Protein AF-A0A7V1IMU5-F1 (afdb_monomer)

Mean predicted aligned error: 10.05 Å

Radius of gyration: 19.45 Å; Cα contacts (8 Å, |Δi|>4): 87; chains: 1; bounding box: 48×37×47 Å

Secondary structure (DSSP, 8-state):
-HHHHHHHHHHHH-EEE-TTSS--EEEHHHHHHHHHHHHHHHHHH---TTHHHHHHHHHHHHHHHHHHHHHHHHHIIIIIGGGS-TTTHHHHHHHHHHHHHHHHHH------TT--S-TT--GGGGG-

Foldseek 3Di:
DLLVLQLVLQQQQPFCADPDDFRGTHRLVVLVVVLVVLVVVCVPPNCPDCSVVSNVSSVVSSVVVSVVSSVVSVCCCVPVLVVDDPVCSVVVSVVVSVVSVVVRVPDDDDPGPVPPPPPPPDPPVVPD

Solvent-accessible surface area (backbone atoms only — not comparable to full-atom values): 7410 Å² total; per-residue (Å²): 111,69,62,59,54,52,34,52,48,42,37,62,61,44,61,41,69,48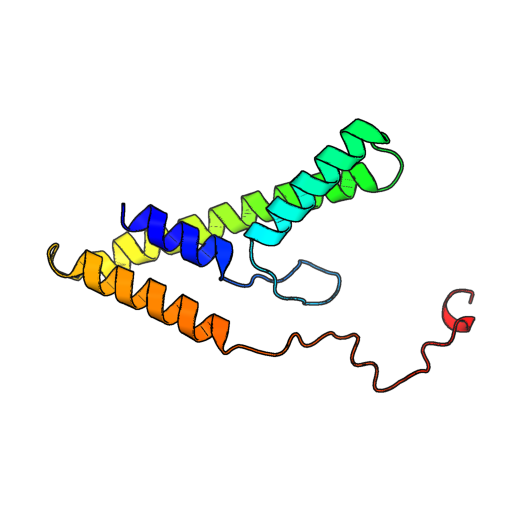,88,83,84,81,66,51,64,44,25,41,50,54,31,45,51,51,25,51,53,46,50,56,46,31,76,73,73,47,62,64,81,65,52,49,59,52,34,52,52,25,46,51,50,26,50,54,51,45,51,52,50,44,51,51,39,52,48,43,46,68,58,59,44,58,76,46,56,83,85,48,36,63,58,52,51,49,51,52,49,51,49,51,54,51,53,61,73,68,66,74,74,88,75,51,87,78,69,54,91,56,97,66,84,57,80,74,72,84,79,114

pLDDT: mean 78.7, std 16.74, range [42.25, 94.25]

Structure (mmCIF, N/CA/C/O backbone):
data_AF-A0A7V1IMU5-F1
#
_entry.id   AF-A0A7V1IMU5-F1
#
loop_
_atom_site.group_PDB
_atom_site.id
_atom_site.type_symbol
_atom_site.label_atom_id
_atom_site.label_alt_id
_atom_site.label_comp_id
_atom_site.label_asym_id
_atom_site.label_entity_id
_atom_site.label_seq_id
_atom_site.pdbx_PDB_ins_code
_atom_site.Cartn_x
_atom_site.Cartn_y
_atom_site.Cartn_z
_atom_site.occupancy
_atom_site.B_iso_or_equiv
_atom_site.auth_seq_id
_atom_site.auth_comp_id
_atom_site.auth_asym_id
_atom_site.auth_atom_id
_atom_site.pdbx_PDB_model_num
ATOM 1 N N . MET A 1 1 ? -10.337 9.963 8.783 1.00 80.06 1 MET A N 1
ATOM 2 C CA . MET A 1 1 ? -8.914 9.803 9.172 1.00 80.06 1 MET A CA 1
ATOM 3 C C . MET A 1 1 ? -8.509 8.338 9.293 1.00 80.06 1 MET A C 1
ATOM 5 O O . MET A 1 1 ? -7.509 7.973 8.695 1.00 80.06 1 MET A O 1
ATOM 9 N N . ILE A 1 2 ? -9.298 7.493 9.971 1.00 87.69 2 ILE A N 1
ATOM 10 C CA . ILE A 1 2 ? -9.017 6.053 10.158 1.00 87.69 2 ILE A CA 1
ATOM 11 C C . ILE A 1 2 ? -8.717 5.318 8.838 1.00 87.69 2 ILE A C 1
ATOM 13 O O . ILE A 1 2 ? -7.702 4.638 8.741 1.00 87.69 2 ILE A O 1
ATOM 17 N N . ARG A 1 3 ? -9.543 5.528 7.802 1.00 91.31 3 ARG A N 1
ATOM 18 C CA . ARG A 1 3 ? -9.324 4.970 6.455 1.00 91.31 3 ARG A CA 1
ATOM 19 C C . ARG A 1 3 ? -7.918 5.244 5.918 1.00 91.31 3 ARG A C 1
ATOM 21 O O . ARG A 1 3 ? -7.232 4.329 5.489 1.00 91.31 3 ARG A O 1
ATOM 28 N N . TRP A 1 4 ? -7.487 6.502 5.951 1.00 91.75 4 TRP A N 1
ATOM 29 C CA . TRP A 1 4 ? -6.184 6.893 5.416 1.00 91.75 4 TRP A CA 1
ATOM 30 C C . TRP A 1 4 ? -5.029 6.305 6.223 1.00 91.75 4 TRP A C 1
ATOM 32 O O . TRP A 1 4 ? -4.046 5.887 5.629 1.00 91.75 4 TRP A O 1
ATOM 42 N N . ALA A 1 5 ? -5.165 6.203 7.548 1.00 90.31 5 ALA A N 1
ATOM 43 C CA . ALA A 1 5 ? -4.157 5.556 8.385 1.00 90.31 5 ALA A CA 1
ATOM 44 C C . ALA A 1 5 ? -4.003 4.063 8.043 1.00 90.31 5 ALA A C 1
ATOM 46 O O . ALA A 1 5 ? -2.890 3.609 7.803 1.00 90.31 5 ALA A O 1
ATOM 47 N N . LEU A 1 6 ? -5.116 3.326 7.940 1.00 89.56 6 LEU A N 1
ATOM 48 C CA . LEU A 1 6 ? -5.108 1.912 7.543 1.00 89.56 6 LEU A CA 1
ATOM 49 C C . LEU A 1 6 ? -4.535 1.720 6.136 1.00 89.56 6 LEU A C 1
ATOM 51 O O . LEU A 1 6 ? -3.726 0.824 5.916 1.00 89.56 6 LEU A O 1
ATOM 55 N N . PHE A 1 7 ? -4.926 2.584 5.198 1.00 92.06 7 PHE A N 1
ATOM 56 C CA . PHE A 1 7 ? -4.403 2.555 3.838 1.00 92.06 7 PHE A CA 1
ATOM 57 C C . PHE A 1 7 ? -2.895 2.780 3.799 1.00 92.06 7 PHE A C 1
ATOM 59 O O . PHE A 1 7 ? -2.200 2.013 3.149 1.00 92.06 7 PHE A O 1
ATOM 66 N N . LEU A 1 8 ? -2.383 3.787 4.508 1.00 91.44 8 LEU A N 1
ATOM 67 C CA . LEU A 1 8 ? -0.950 4.070 4.542 1.00 91.44 8 LEU A CA 1
ATOM 68 C C . LEU A 1 8 ? -0.158 2.928 5.180 1.00 91.44 8 LEU A C 1
ATOM 70 O O . LEU A 1 8 ? 0.883 2.564 4.647 1.00 91.44 8 LEU A O 1
ATOM 74 N N . VAL A 1 9 ? -0.656 2.334 6.270 1.00 90.19 9 VAL A N 1
ATOM 75 C CA . VAL A 1 9 ? -0.004 1.170 6.886 1.00 90.19 9 VAL A CA 1
ATOM 76 C C . VAL A 1 9 ? 0.058 0.017 5.891 1.00 90.19 9 VAL A C 1
ATOM 78 O O . VAL A 1 9 ? 1.147 -0.463 5.610 1.00 90.19 9 VAL A O 1
ATOM 81 N N . LEU A 1 10 ? -1.065 -0.359 5.273 1.00 87.38 10 LEU A N 1
ATOM 82 C CA . LEU A 1 10 ? -1.080 -1.435 4.280 1.00 87.38 10 LEU A CA 1
ATOM 83 C C . LEU A 1 10 ? -0.215 -1.119 3.055 1.00 87.38 10 LEU A C 1
ATOM 85 O O . LEU A 1 10 ? 0.496 -1.986 2.572 1.00 87.38 10 LEU A O 1
ATOM 89 N N . LEU A 1 11 ? -0.219 0.118 2.560 1.00 88.69 11 LEU A N 1
ATOM 90 C CA . LEU A 1 11 ? 0.617 0.524 1.427 1.00 88.69 11 LEU A CA 1
ATOM 91 C C . LEU A 1 11 ? 2.117 0.338 1.722 1.00 88.69 11 LEU A C 1
ATOM 93 O O . LEU A 1 11 ? 2.890 0.011 0.818 1.00 88.69 11 LEU A O 1
ATOM 97 N N . LEU A 1 12 ? 2.516 0.572 2.975 1.00 86.19 12 LEU A N 1
ATOM 98 C CA . LEU A 1 12 ? 3.902 0.505 3.434 1.00 86.19 12 LEU A CA 1
ATOM 99 C C . LEU A 1 12 ? 4.335 -0.900 3.849 1.00 86.19 12 LEU A C 1
ATOM 101 O O . LEU A 1 12 ? 5.507 -1.225 3.673 1.00 86.19 12 LEU A O 1
ATOM 105 N N . THR A 1 13 ? 3.429 -1.706 4.404 1.00 81.69 13 THR A N 1
ATOM 106 C CA . THR A 1 13 ? 3.787 -2.991 5.017 1.00 81.69 13 THR A CA 1
ATOM 107 C C . THR A 1 13 ? 3.212 -4.201 4.302 1.00 81.69 13 THR A C 1
ATOM 109 O O . THR A 1 13 ? 3.843 -5.246 4.346 1.00 81.69 13 THR A O 1
ATOM 112 N N . TRP A 1 14 ? 2.061 -4.090 3.629 1.00 82.12 14 TRP A N 1
ATOM 113 C CA . TRP A 1 14 ? 1.382 -5.249 3.054 1.00 82.12 14 TRP A CA 1
ATOM 114 C C . TRP A 1 14 ? 2.135 -5.770 1.828 1.00 82.12 14 TRP A C 1
ATOM 116 O O . TRP A 1 14 ? 2.191 -5.072 0.806 1.00 82.12 14 TRP A O 1
ATOM 126 N N . PRO A 1 15 ? 2.696 -6.985 1.895 1.00 75.75 15 PRO A N 1
ATOM 127 C CA . PRO A 1 15 ? 3.507 -7.513 0.827 1.00 75.75 15 PRO A CA 1
ATOM 128 C C . PRO A 1 15 ? 2.571 -8.081 -0.247 1.00 75.75 15 PRO A C 1
ATOM 130 O O . PRO A 1 15 ? 1.617 -8.807 0.040 1.00 75.75 15 PRO A O 1
ATOM 133 N N . LEU A 1 16 ? 2.802 -7.699 -1.500 1.00 72.06 16 LEU A N 1
ATOM 134 C CA . LEU A 1 16 ? 2.066 -8.222 -2.647 1.00 72.06 16 LEU A CA 1
ATOM 135 C C . LEU A 1 16 ? 3.038 -8.872 -3.624 1.00 72.06 16 LEU A C 1
ATOM 137 O O . LEU A 1 16 ? 4.160 -8.377 -3.779 1.00 72.06 16 LEU A O 1
ATOM 141 N N . PRO A 1 17 ? 2.615 -9.951 -4.303 1.00 66.06 17 PRO A N 1
ATOM 142 C CA . PRO A 1 17 ? 3.464 -10.629 -5.265 1.00 66.06 17 PRO A CA 1
ATOM 143 C C . PRO A 1 17 ? 3.878 -9.675 -6.384 1.00 66.06 17 PRO A C 1
ATOM 145 O O . PRO A 1 17 ? 3.041 -9.016 -7.014 1.00 66.06 17 PRO A O 1
ATOM 148 N N . LEU A 1 18 ? 5.184 -9.628 -6.642 1.00 66.38 18 LEU A N 1
ATOM 149 C CA . LEU A 1 18 ? 5.723 -9.177 -7.918 1.00 66.38 18 LEU A CA 1
ATOM 150 C C . LEU A 1 18 ? 5.184 -10.131 -8.984 1.00 66.38 18 LEU A C 1
ATOM 152 O O . LEU A 1 18 ? 5.462 -11.330 -8.967 1.00 66.38 18 LEU A O 1
ATOM 156 N N . LEU A 1 19 ? 4.342 -9.617 -9.885 1.00 55.50 19 LEU A N 1
ATOM 157 C CA . LEU A 1 19 ? 3.821 -10.411 -10.992 1.00 55.50 19 LEU A CA 1
ATOM 158 C C . LEU A 1 19 ? 4.990 -10.811 -11.903 1.00 55.50 19 LEU A C 1
ATOM 160 O O . LEU A 1 19 ? 5.444 -10.026 -12.731 1.00 55.50 19 LEU A O 1
ATOM 164 N N . GLY A 1 20 ? 5.432 -12.061 -11.765 1.00 53.12 20 GLY A N 1
ATOM 165 C CA . GLY A 1 20 ? 5.954 -12.834 -12.886 1.00 53.12 20 GLY A CA 1
ATOM 166 C C . GLY A 1 20 ? 7.457 -12.839 -13.136 1.00 53.12 20 GLY A C 1
ATOM 167 O O . GLY A 1 20 ? 7.832 -13.071 -14.278 1.00 53.12 20 GLY A O 1
ATOM 168 N N . LEU A 1 21 ? 8.321 -12.653 -12.139 1.00 51.53 21 LEU A N 1
ATOM 169 C CA . LEU A 1 21 ? 9.745 -12.973 -12.341 1.00 51.53 21 LEU A CA 1
ATOM 170 C C . LEU A 1 21 ? 10.282 -13.981 -11.343 1.00 51.53 21 LEU A C 1
ATOM 172 O O . LEU A 1 21 ? 11.203 -14.719 -11.677 1.00 51.53 21 LEU A O 1
ATOM 176 N N . ASP A 1 22 ? 9.732 -13.983 -10.132 1.00 56.62 22 ASP A N 1
ATOM 177 C CA . ASP A 1 22 ? 10.490 -14.539 -9.031 1.00 56.62 22 ASP A CA 1
ATOM 178 C C . ASP A 1 22 ? 9.556 -14.987 -7.853 1.00 56.62 22 ASP A C 1
ATOM 180 O O . ASP A 1 22 ? 9.734 -16.030 -7.231 1.00 56.62 22 ASP A O 1
ATOM 184 N N . GLY A 1 23 ? 8.436 -14.302 -7.611 1.00 59.09 23 GLY A N 1
ATOM 185 C CA . GLY A 1 23 ? 7.534 -14.632 -6.491 1.00 59.09 23 GLY A CA 1
ATOM 186 C C . GLY A 1 23 ? 7.916 -13.908 -5.202 1.00 59.09 23 GLY A C 1
ATOM 187 O O . GLY A 1 23 ? 7.369 -14.192 -4.137 1.00 59.09 23 GLY A O 1
ATOM 188 N N . SER A 1 24 ? 8.808 -12.921 -5.312 1.00 62.88 24 SER A N 1
ATOM 189 C CA . SER A 1 24 ? 9.086 -11.986 -4.235 1.00 62.88 24 SER A CA 1
ATOM 190 C C . SER A 1 24 ? 7.820 -11.219 -3.846 1.00 62.88 24 SER A C 1
ATOM 192 O O . SER A 1 24 ? 7.012 -10.792 -4.680 1.00 62.88 24 SER A O 1
ATOM 194 N N . LEU A 1 25 ? 7.629 -11.055 -2.540 1.00 72.06 25 LEU A N 1
ATOM 195 C CA . LEU A 1 25 ? 6.511 -10.314 -1.979 1.00 72.06 25 LEU A CA 1
ATOM 196 C C . LEU A 1 25 ? 7.041 -8.957 -1.518 1.00 72.06 25 LEU A C 1
ATOM 198 O O . LEU A 1 25 ? 7.853 -8.877 -0.599 1.00 72.06 25 LEU A O 1
ATOM 202 N N . VAL A 1 26 ? 6.607 -7.879 -2.170 1.00 72.94 26 VAL A N 1
ATOM 203 C CA . VAL A 1 26 ? 7.090 -6.525 -1.865 1.00 72.94 26 VAL A CA 1
ATOM 204 C C . VAL A 1 26 ? 5.933 -5.586 -1.539 1.00 72.94 26 VAL A C 1
ATOM 206 O O . VAL A 1 26 ? 4.874 -5.665 -2.171 1.00 72.94 26 VAL A O 1
ATOM 209 N N . PRO A 1 27 ? 6.110 -4.661 -0.578 1.00 81.06 27 PRO A N 1
ATOM 210 C CA . PRO A 1 27 ? 5.108 -3.643 -0.313 1.00 81.06 27 PRO A CA 1
ATOM 211 C C . PRO A 1 27 ? 4.857 -2.747 -1.523 1.00 81.06 27 PRO A C 1
ATOM 213 O O . PRO A 1 27 ? 5.780 -2.418 -2.273 1.00 81.06 27 PRO A O 1
ATOM 216 N N . VAL A 1 28 ? 3.622 -2.262 -1.676 1.00 83.94 28 VAL A N 1
ATOM 217 C CA . VAL A 1 28 ? 3.228 -1.420 -2.822 1.00 83.94 28 VAL A CA 1
ATOM 218 C C . VAL A 1 28 ? 4.084 -0.158 -2.938 1.00 83.94 28 VAL A C 1
ATOM 220 O O . VAL A 1 28 ? 4.453 0.261 -4.039 1.00 83.94 28 VAL A O 1
ATOM 223 N N . ALA A 1 29 ? 4.467 0.416 -1.796 1.00 83.19 29 ALA A N 1
ATOM 224 C CA . ALA A 1 29 ? 5.364 1.562 -1.728 1.00 83.19 29 ALA A CA 1
ATOM 225 C C . ALA A 1 29 ? 6.712 1.331 -2.441 1.00 83.19 29 ALA A C 1
ATOM 227 O O . ALA A 1 29 ? 7.294 2.288 -2.955 1.00 83.19 29 ALA A O 1
ATOM 228 N N . ARG A 1 30 ? 7.197 0.083 -2.543 1.00 83.31 30 ARG A N 1
ATOM 229 C CA . ARG A 1 30 ? 8.430 -0.240 -3.276 1.00 83.31 30 ARG A CA 1
ATOM 230 C C . ARG A 1 30 ? 8.280 -0.043 -4.782 1.00 83.31 30 ARG A C 1
ATOM 232 O O . ARG A 1 30 ? 9.194 0.513 -5.382 1.00 83.31 30 ARG A O 1
ATOM 239 N N . TYR A 1 31 ? 7.138 -0.385 -5.386 1.00 82.81 31 TYR A N 1
ATOM 240 C CA . TYR A 1 31 ? 6.905 -0.101 -6.811 1.00 82.81 31 TYR A CA 1
ATOM 241 C C . TYR A 1 31 ? 6.901 1.400 -7.087 1.00 82.81 31 TYR A C 1
ATOM 243 O O . TYR A 1 31 ? 7.525 1.849 -8.043 1.00 82.81 31 TYR A O 1
ATOM 251 N N . ALA A 1 32 ? 6.258 2.189 -6.220 1.00 86.12 32 ALA A N 1
ATOM 252 C CA . ALA A 1 32 ? 6.266 3.644 -6.344 1.00 86.12 32 ALA A CA 1
ATOM 253 C C . ALA A 1 32 ? 7.687 4.213 -6.190 1.00 86.12 32 ALA A C 1
ATOM 255 O O . ALA A 1 32 ? 8.102 5.064 -6.975 1.00 86.12 32 ALA A O 1
ATOM 256 N N . GLN A 1 33 ? 8.465 3.708 -5.226 1.00 88.12 33 GLN A N 1
ATOM 257 C CA . GLN A 1 33 ? 9.863 4.097 -5.044 1.00 88.12 33 GLN A CA 1
ATOM 258 C C . GLN A 1 33 ? 10.709 3.775 -6.287 1.00 88.12 33 GLN A C 1
ATOM 260 O O . GLN A 1 33 ? 11.455 4.636 -6.754 1.00 88.12 33 GLN A O 1
ATOM 265 N N . LEU A 1 34 ? 10.580 2.564 -6.839 1.00 86.88 34 LEU A N 1
ATOM 266 C CA . LEU A 1 34 ? 11.284 2.143 -8.053 1.00 86.88 34 LEU A CA 1
ATOM 267 C C . LEU A 1 34 ? 10.874 2.992 -9.259 1.00 86.88 34 LEU A C 1
ATOM 269 O O . LEU A 1 34 ? 11.743 3.487 -9.973 1.00 86.88 34 LEU A O 1
ATOM 273 N N . ALA A 1 35 ? 9.577 3.241 -9.441 1.00 87.62 35 ALA A N 1
ATOM 274 C CA . ALA A 1 35 ? 9.059 4.080 -10.516 1.00 87.62 35 ALA A CA 1
ATOM 275 C C . ALA A 1 35 ? 9.596 5.520 -10.438 1.00 87.62 35 ALA A C 1
ATOM 277 O O . ALA A 1 35 ? 10.016 6.086 -11.449 1.00 87.62 35 ALA A O 1
ATOM 278 N N . VAL A 1 36 ? 9.646 6.113 -9.240 1.00 91.31 36 VAL A N 1
ATOM 279 C CA . VAL A 1 36 ? 10.209 7.457 -9.023 1.00 91.31 36 VAL A CA 1
ATOM 280 C C . VAL A 1 36 ? 11.708 7.482 -9.321 1.00 91.31 36 VAL A C 1
ATOM 282 O O . VAL A 1 36 ? 12.176 8.391 -10.010 1.00 91.31 36 VAL A O 1
ATOM 285 N N . SER A 1 37 ? 12.465 6.491 -8.847 1.00 87.56 37 SER A N 1
ATOM 286 C CA . SER A 1 37 ? 13.896 6.370 -9.146 1.00 87.56 37 SER A CA 1
ATOM 287 C C . SER A 1 37 ? 14.150 6.238 -10.648 1.00 87.56 37 SER A C 1
ATOM 289 O O . SER A 1 37 ? 15.001 6.943 -11.187 1.00 87.56 37 SER A O 1
ATOM 291 N N . LEU A 1 38 ? 13.362 5.415 -11.344 1.00 88.00 38 LEU A N 1
ATOM 292 C CA . LEU A 1 38 ? 13.487 5.218 -12.786 1.00 88.00 38 LEU A CA 1
ATOM 293 C C . LEU A 1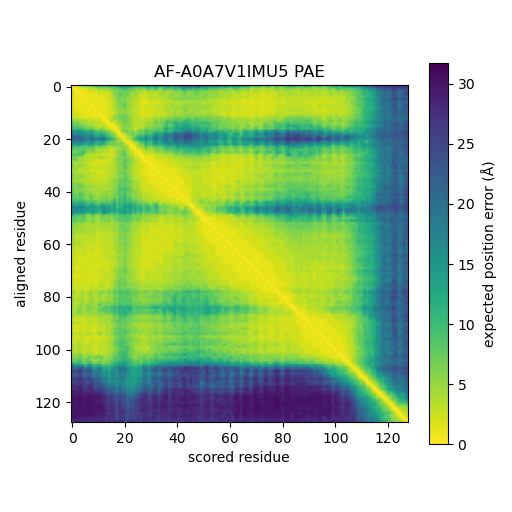 38 ? 13.077 6.467 -13.577 1.00 88.00 38 LEU A C 1
ATOM 295 O O . LEU A 1 38 ? 13.728 6.818 -14.554 1.00 88.00 38 LEU A O 1
ATOM 299 N N . THR A 1 39 ? 12.063 7.200 -13.111 1.00 88.94 39 THR A N 1
ATOM 300 C CA . THR A 1 39 ? 11.689 8.505 -13.682 1.00 88.94 39 THR A CA 1
ATOM 301 C C . THR A 1 39 ? 12.862 9.482 -13.595 1.00 88.94 39 THR A C 1
ATOM 303 O O . THR A 1 39 ? 13.198 10.137 -14.577 1.00 88.94 39 THR A O 1
ATOM 306 N N . ARG A 1 40 ? 13.530 9.562 -12.435 1.00 88.88 40 ARG A N 1
ATOM 307 C CA . ARG A 1 40 ? 14.711 10.423 -12.252 1.00 88.88 40 ARG A CA 1
ATOM 308 C C . ARG A 1 40 ? 15.869 10.020 -13.161 1.00 88.88 40 ARG A C 1
ATOM 310 O O . ARG A 1 40 ? 16.559 10.906 -13.656 1.00 88.88 40 ARG A O 1
ATOM 317 N N . LEU A 1 41 ? 16.067 8.719 -13.366 1.00 86.62 41 LEU A N 1
ATOM 318 C CA . LEU A 1 41 ? 17.084 8.190 -14.272 1.00 86.62 41 LEU A CA 1
ATOM 319 C C . LEU A 1 41 ? 16.786 8.590 -15.722 1.00 86.62 41 LEU A C 1
ATOM 321 O O . LEU A 1 41 ? 17.631 9.190 -16.374 1.00 86.62 41 LEU A O 1
ATOM 325 N N . ILE A 1 42 ? 15.552 8.370 -16.185 1.00 89.69 42 ILE A N 1
ATOM 326 C CA . ILE A 1 42 ? 15.099 8.748 -17.532 1.00 89.69 42 ILE A CA 1
ATOM 327 C C . ILE A 1 42 ? 15.291 10.243 -17.791 1.00 89.69 42 ILE A C 1
ATOM 329 O O . ILE A 1 42 ? 15.721 10.631 -18.873 1.00 89.69 42 ILE A O 1
ATOM 333 N N . LEU A 1 43 ? 15.000 11.093 -16.803 1.00 90.00 43 LEU A N 1
ATOM 334 C CA . LEU A 1 43 ? 15.178 12.540 -16.938 1.00 90.00 43 LEU A CA 1
ATOM 335 C C . LEU A 1 43 ? 16.649 12.959 -17.100 1.00 90.00 43 LEU A C 1
ATOM 337 O O . LEU A 1 43 ? 16.904 14.054 -17.595 1.00 90.00 43 LEU A O 1
ATOM 341 N N . ARG A 1 44 ? 17.607 12.128 -16.670 1.00 90.00 44 ARG A N 1
ATOM 342 C CA . ARG A 1 44 ? 19.049 12.415 -16.745 1.00 90.00 44 ARG A CA 1
ATOM 343 C C . ARG A 1 44 ? 19.735 11.738 -17.927 1.00 90.00 44 ARG A C 1
ATOM 345 O O . ARG A 1 44 ? 20.603 12.344 -18.541 1.00 90.00 44 ARG A O 1
ATOM 352 N N . GLU A 1 45 ? 19.355 10.501 -18.224 1.00 87.69 45 GLU A N 1
ATOM 353 C CA . GLU A 1 45 ? 20.068 9.615 -19.155 1.00 87.69 45 GLU A CA 1
ATOM 354 C C . GLU A 1 45 ? 19.230 9.251 -20.393 1.00 87.69 45 GLU A C 1
ATOM 356 O O . GLU A 1 45 ? 19.737 8.660 -21.343 1.00 87.69 45 GLU A O 1
ATOM 361 N N . GLY A 1 46 ? 17.955 9.652 -20.422 1.00 82.88 46 GLY A N 1
ATOM 362 C CA . GLY A 1 46 ? 17.005 9.311 -21.478 1.00 82.88 46 GLY A CA 1
ATOM 363 C C . GLY A 1 46 ? 16.311 7.962 -21.257 1.00 82.88 46 GLY A C 1
ATOM 364 O O . GLY A 1 46 ? 16.712 7.139 -20.438 1.00 82.88 46 GLY A O 1
ATOM 365 N N . ALA A 1 47 ? 15.225 7.724 -21.995 1.00 80.69 47 ALA A N 1
ATOM 366 C CA . ALA A 1 47 ? 14.405 6.510 -21.894 1.00 80.69 47 ALA A CA 1
ATOM 367 C C . ALA A 1 47 ? 14.860 5.394 -22.856 1.00 80.69 47 ALA A C 1
ATOM 369 O O . ALA A 1 47 ? 14.032 4.753 -23.501 1.00 80.69 47 ALA A O 1
ATOM 370 N N . GLY A 1 48 ? 16.172 5.192 -23.002 1.00 82.69 48 GLY A N 1
ATOM 371 C CA . GLY A 1 48 ? 16.717 4.183 -23.913 1.00 82.69 48 GLY A CA 1
ATOM 372 C C . GLY A 1 48 ? 16.371 2.745 -23.498 1.00 82.69 48 GLY A C 1
ATOM 373 O O . GLY A 1 48 ? 16.287 2.426 -22.313 1.00 82.69 48 GLY A O 1
ATOM 374 N N . GLY A 1 49 ? 16.198 1.852 -24.476 1.00 81.38 49 GLY A N 1
ATOM 375 C CA . GLY A 1 49 ? 16.018 0.414 -24.237 1.00 81.38 49 GLY A CA 1
ATOM 376 C C . GLY A 1 49 ? 14.760 0.060 -23.429 1.00 81.38 49 GLY A C 1
ATOM 377 O O . GLY A 1 49 ? 13.680 0.597 -23.661 1.00 81.38 49 GLY A O 1
ATOM 378 N N . MET A 1 50 ? 14.890 -0.870 -22.476 1.00 83.38 50 MET A N 1
ATOM 379 C CA . MET A 1 50 ? 13.765 -1.389 -21.674 1.00 83.38 50 MET A CA 1
ATOM 380 C C . MET A 1 50 ? 13.295 -0.443 -20.555 1.00 83.38 50 MET A C 1
ATOM 382 O O . MET A 1 50 ? 12.307 -0.733 -19.878 1.00 83.38 50 MET A O 1
ATOM 386 N N . VAL A 1 51 ? 13.976 0.687 -20.345 1.00 84.06 51 VAL A N 1
ATOM 387 C CA . VAL A 1 51 ? 13.749 1.574 -19.194 1.00 84.06 51 VAL A CA 1
ATOM 388 C C . VAL A 1 51 ? 12.334 2.169 -19.206 1.00 84.06 51 VAL A C 1
ATOM 390 O O . VAL A 1 51 ? 11.675 2.207 -18.168 1.00 84.06 51 VAL A O 1
ATOM 393 N N . GLY A 1 52 ? 11.819 2.562 -20.376 1.00 83.69 52 GLY A N 1
ATOM 394 C CA . GLY A 1 52 ? 10.445 3.063 -20.507 1.00 83.69 52 GLY A CA 1
ATOM 395 C C . GLY A 1 52 ? 9.388 2.009 -20.161 1.00 83.69 52 GLY A C 1
ATOM 396 O O . GLY A 1 52 ? 8.437 2.295 -19.435 1.00 83.69 52 GLY A O 1
ATOM 397 N N . THR A 1 53 ? 9.582 0.767 -20.611 1.00 85.81 53 THR A N 1
ATOM 398 C CA . THR A 1 53 ? 8.677 -0.351 -20.307 1.00 85.81 53 THR A CA 1
ATOM 399 C C . THR A 1 53 ? 8.656 -0.659 -18.813 1.00 85.81 53 THR A C 1
ATOM 401 O O . THR A 1 53 ? 7.581 -0.800 -18.234 1.00 85.81 53 THR A O 1
ATOM 404 N N . LEU A 1 54 ? 9.826 -0.699 -18.169 1.00 84.56 54 LEU A N 1
ATOM 405 C CA . LEU A 1 54 ? 9.935 -0.908 -16.722 1.00 84.56 54 LEU A CA 1
ATOM 406 C C . LEU A 1 54 ? 9.285 0.231 -15.927 1.00 84.56 54 LEU A C 1
ATOM 408 O O . LEU A 1 54 ? 8.622 -0.027 -14.924 1.00 84.56 54 LEU A O 1
ATOM 412 N N . LEU A 1 55 ? 9.407 1.479 -16.395 1.00 88.81 55 LEU A N 1
ATOM 413 C CA . LEU A 1 55 ? 8.750 2.622 -15.759 1.00 88.81 55 LEU A CA 1
ATOM 414 C C . LEU A 1 55 ? 7.231 2.440 -15.743 1.00 88.81 55 LEU A C 1
ATOM 416 O O . LEU A 1 55 ? 6.597 2.582 -14.695 1.00 88.81 55 LEU A O 1
ATOM 420 N N . VAL A 1 56 ? 6.655 2.136 -16.909 1.00 88.69 56 VAL A N 1
ATOM 421 C CA . VAL A 1 56 ? 5.211 1.916 -17.050 1.00 88.69 56 VAL A CA 1
ATOM 422 C C . VAL A 1 56 ? 4.779 0.743 -16.181 1.00 88.69 56 VAL A C 1
ATOM 424 O O . VAL A 1 56 ? 3.802 0.865 -15.447 1.00 88.69 56 VAL A O 1
ATOM 427 N N . LEU A 1 57 ? 5.534 -0.357 -16.200 1.00 88.62 57 LEU A N 1
ATOM 428 C CA . LEU A 1 57 ? 5.246 -1.536 -15.394 1.00 88.62 57 LEU A CA 1
ATOM 429 C C . LEU A 1 57 ? 5.168 -1.187 -13.902 1.00 88.62 57 LEU A C 1
ATOM 431 O O . LEU A 1 57 ? 4.166 -1.502 -13.263 1.00 88.62 57 LEU A O 1
ATOM 435 N N . PHE A 1 58 ? 6.167 -0.492 -13.351 1.00 87.94 58 PHE A N 1
ATOM 436 C CA . PHE A 1 58 ? 6.177 -0.133 -11.931 1.00 87.94 58 PHE A CA 1
ATOM 437 C C . PHE A 1 58 ? 5.048 0.826 -11.549 1.00 87.94 58 PHE A C 1
ATOM 439 O O . PHE A 1 58 ? 4.412 0.630 -10.513 1.00 87.94 58 PHE A O 1
ATOM 446 N N . TRP A 1 59 ? 4.745 1.825 -12.383 1.00 90.31 59 TRP A N 1
ATOM 447 C CA . TRP A 1 59 ? 3.617 2.722 -12.125 1.00 90.31 59 TRP A CA 1
ATOM 448 C C . TRP A 1 59 ? 2.276 1.997 -12.165 1.00 90.31 59 TRP A C 1
ATOM 450 O O . TRP A 1 59 ? 1.451 2.193 -11.275 1.00 90.31 59 TRP A O 1
ATOM 460 N N . VAL A 1 60 ? 2.066 1.132 -13.159 1.00 90.69 60 VAL A N 1
ATOM 461 C CA . VAL A 1 60 ? 0.840 0.336 -13.271 1.00 90.69 60 VAL A CA 1
ATOM 462 C C . VAL A 1 60 ? 0.668 -0.549 -12.039 1.00 90.69 60 VAL A C 1
ATOM 464 O O . VAL A 1 60 ? -0.409 -0.545 -11.449 1.00 90.69 60 VAL A O 1
ATOM 467 N N . HIS A 1 61 ? 1.723 -1.228 -11.582 1.00 86.31 61 HIS A N 1
ATOM 468 C CA . HIS A 1 61 ? 1.664 -2.037 -10.361 1.00 86.31 61 HIS A CA 1
ATOM 469 C C . HIS A 1 61 ? 1.337 -1.193 -9.129 1.00 86.31 61 HIS A C 1
ATOM 471 O O . HIS A 1 61 ? 0.427 -1.539 -8.378 1.00 86.31 61 HIS A O 1
ATOM 477 N N . ALA A 1 62 ? 2.019 -0.058 -8.946 1.00 87.75 62 ALA A N 1
ATOM 478 C CA . ALA A 1 62 ? 1.766 0.838 -7.821 1.00 87.75 62 ALA A CA 1
ATOM 479 C C . ALA A 1 62 ? 0.300 1.308 -7.778 1.00 87.75 62 ALA A C 1
ATOM 481 O O . ALA A 1 62 ? -0.316 1.330 -6.712 1.00 87.75 62 ALA A O 1
ATOM 482 N N . LEU A 1 63 ? -0.274 1.642 -8.938 1.00 91.62 63 LEU A N 1
ATOM 483 C CA . LEU A 1 63 ? -1.655 2.108 -9.051 1.00 91.62 63 LEU A CA 1
ATOM 484 C C . LEU A 1 63 ? -2.672 0.982 -8.850 1.00 91.62 63 LEU A C 1
ATOM 486 O O . LEU A 1 63 ? -3.599 1.143 -8.059 1.00 91.62 63 LEU A O 1
ATOM 490 N N . VAL A 1 64 ? -2.504 -0.153 -9.534 1.00 91.06 64 VAL A N 1
ATOM 491 C CA . VAL A 1 64 ? -3.429 -1.294 -9.448 1.00 91.06 64 VAL A CA 1
ATOM 492 C C . VAL A 1 64 ? -3.454 -1.842 -8.026 1.00 91.06 64 VAL A C 1
ATOM 494 O O . VAL A 1 64 ? -4.522 -1.978 -7.429 1.00 91.06 64 VAL A O 1
ATOM 497 N N . TYR A 1 65 ? -2.287 -2.093 -7.440 1.00 88.12 65 TYR A N 1
ATOM 498 C CA . TYR A 1 65 ? -2.199 -2.608 -6.081 1.00 88.12 65 TYR A CA 1
ATOM 499 C C . TYR A 1 65 ? -2.618 -1.584 -5.032 1.00 88.12 65 TYR A C 1
ATOM 501 O O . TYR A 1 65 ? -3.310 -1.940 -4.079 1.00 88.12 65 TYR A O 1
ATOM 509 N N . GLY A 1 66 ? -2.291 -0.305 -5.231 1.00 91.06 66 GLY A N 1
ATOM 510 C CA . GLY A 1 66 ? -2.799 0.772 -4.387 1.00 91.06 66 GLY A CA 1
ATOM 511 C C . GLY A 1 66 ? -4.330 0.829 -4.396 1.00 91.06 66 GLY A C 1
ATOM 512 O O . GLY A 1 66 ? -4.949 0.910 -3.337 1.00 91.06 66 GLY A O 1
ATOM 513 N N . ALA A 1 67 ? -4.961 0.711 -5.566 1.00 92.88 67 ALA A N 1
ATOM 514 C CA . ALA A 1 67 ? -6.416 0.696 -5.687 1.00 92.88 67 ALA A CA 1
ATOM 515 C C . ALA A 1 67 ? -7.047 -0.530 -5.005 1.00 92.88 67 ALA A C 1
ATOM 517 O O . ALA A 1 67 ? -8.041 -0.388 -4.290 1.00 92.88 67 ALA A O 1
ATOM 518 N N . LEU A 1 68 ? -6.452 -1.717 -5.168 1.00 90.94 68 LEU A N 1
ATOM 519 C CA . LEU A 1 68 ? -6.909 -2.937 -4.496 1.00 90.94 68 LEU A CA 1
ATOM 520 C C . L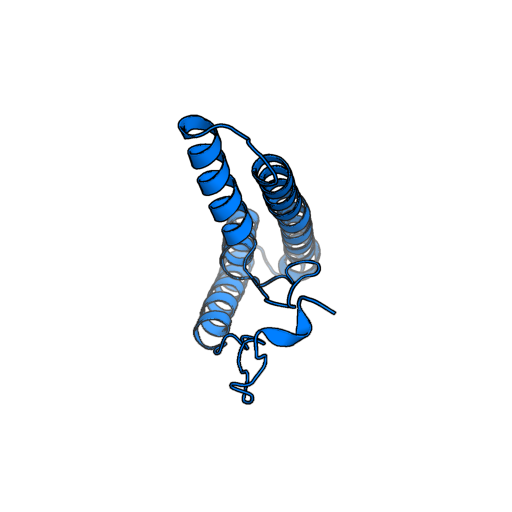EU A 1 68 ? -6.811 -2.815 -2.971 1.00 90.94 68 LEU A C 1
ATOM 522 O O . LEU A 1 68 ? -7.796 -3.070 -2.277 1.00 90.94 68 LEU A O 1
ATOM 526 N N . LEU A 1 69 ? -5.669 -2.358 -2.446 1.00 90.81 69 LEU A N 1
ATOM 527 C CA . LEU A 1 69 ? -5.494 -2.123 -1.010 1.00 90.81 69 LEU A CA 1
ATOM 528 C C . LEU A 1 69 ? -6.489 -1.092 -0.482 1.00 90.81 69 LEU A C 1
ATOM 530 O O . LEU A 1 69 ? -7.074 -1.280 0.583 1.00 90.81 69 LEU A O 1
ATOM 534 N N . PHE A 1 70 ? -6.741 -0.024 -1.237 1.00 93.44 70 PHE A N 1
ATOM 535 C CA . PHE A 1 70 ? -7.753 0.955 -0.861 1.00 93.44 70 PHE A CA 1
ATOM 536 C C . PHE A 1 70 ? -9.155 0.330 -0.799 1.00 93.44 70 PHE A C 1
ATOM 538 O O . PHE A 1 70 ? -9.899 0.581 0.150 1.00 93.44 70 PHE A O 1
ATOM 545 N N . GLY A 1 71 ? -9.496 -0.535 -1.758 1.00 93.75 71 GLY A N 1
ATOM 546 C CA . GLY A 1 71 ? -10.725 -1.328 -1.738 1.00 93.75 71 GLY A CA 1
ATOM 547 C C . GLY A 1 71 ? -10.848 -2.184 -0.475 1.00 93.75 71 GLY A C 1
ATOM 548 O O . GLY A 1 71 ? -11.881 -2.137 0.195 1.00 93.75 71 GLY A O 1
ATOM 549 N N . VAL A 1 72 ? -9.779 -2.889 -0.088 1.00 91.69 72 VAL A N 1
ATOM 550 C CA . VAL A 1 72 ? -9.724 -3.674 1.159 1.00 91.69 72 VAL A CA 1
ATOM 551 C C . VAL A 1 72 ? -9.993 -2.791 2.376 1.00 91.69 72 VAL A C 1
ATOM 553 O O . VAL A 1 72 ? -10.830 -3.135 3.208 1.00 91.69 72 VAL A O 1
ATOM 556 N N . VAL A 1 73 ? -9.363 -1.619 2.468 1.00 93.56 73 VAL A N 1
ATOM 557 C CA . VAL A 1 73 ? -9.594 -0.686 3.583 1.00 93.56 73 VAL A CA 1
ATOM 558 C C . VAL A 1 73 ? -11.053 -0.234 3.639 1.00 93.56 73 VAL A C 1
ATOM 560 O O . VAL A 1 73 ? -11.640 -0.185 4.720 1.00 93.56 73 VAL A O 1
ATOM 563 N N . VAL A 1 74 ? -11.662 0.080 2.491 1.00 94.25 74 VAL A N 1
ATOM 564 C CA . VAL A 1 74 ? -13.079 0.467 2.420 1.00 94.25 74 VAL A CA 1
ATOM 565 C C . VAL A 1 74 ? -13.982 -0.671 2.901 1.00 94.25 74 VAL A C 1
ATOM 567 O O . VAL A 1 74 ? -14.946 -0.414 3.625 1.00 94.25 74 VAL A O 1
ATOM 570 N N . LEU A 1 75 ? -13.670 -1.920 2.544 1.00 93.69 75 LEU A N 1
ATOM 571 C CA . LEU A 1 75 ? -14.404 -3.099 3.008 1.00 93.69 75 L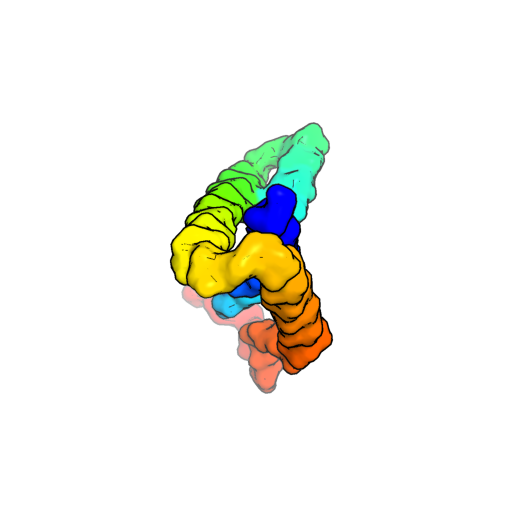EU A CA 1
ATOM 572 C C . LEU A 1 75 ? -14.230 -3.327 4.513 1.00 93.69 75 LEU A C 1
ATOM 574 O O . LEU A 1 75 ? -15.213 -3.589 5.202 1.00 93.69 75 LEU A O 1
ATOM 578 N N . VAL A 1 76 ? -13.019 -3.171 5.049 1.00 92.00 76 VAL A N 1
ATOM 579 C CA . VAL A 1 76 ? -12.753 -3.275 6.492 1.00 92.00 76 VAL A CA 1
ATOM 580 C C . VAL A 1 76 ? -13.511 -2.194 7.259 1.00 92.00 76 VAL A C 1
ATOM 582 O O . VAL A 1 76 ? -14.138 -2.479 8.279 1.00 92.00 76 VAL A O 1
ATOM 585 N N . GLU A 1 77 ? -13.519 -0.960 6.762 1.00 90.88 77 GLU A N 1
ATOM 586 C CA . GLU A 1 77 ? -14.224 0.141 7.412 1.00 90.88 77 GLU A CA 1
ATOM 587 C C . GLU A 1 77 ? -15.746 -0.065 7.400 1.00 90.88 77 GLU A C 1
ATOM 589 O O . GLU A 1 77 ? -16.388 0.002 8.448 1.00 90.88 77 GLU A O 1
ATOM 594 N N . LYS A 1 78 ? -16.328 -0.354 6.229 1.00 91.19 78 LYS A N 1
ATOM 595 C CA . LYS A 1 78 ? -17.780 -0.536 6.076 1.00 91.19 78 LYS A CA 1
ATOM 596 C C . LYS A 1 78 ? -18.293 -1.858 6.646 1.00 91.19 78 LYS A C 1
ATOM 598 O O . LYS A 1 78 ? -19.459 -1.939 7.011 1.00 91.19 78 LYS A O 1
ATOM 603 N N . GLY A 1 79 ? -17.457 -2.891 6.684 1.00 91.44 79 GLY A N 1
ATOM 604 C CA . GLY A 1 79 ? -17.834 -4.238 7.098 1.00 91.44 79 GLY A CA 1
ATOM 605 C C . GLY A 1 79 ? -17.505 -4.527 8.556 1.00 91.44 79 GLY A C 1
ATOM 606 O O . GLY A 1 79 ? -18.397 -4.864 9.332 1.00 91.44 79 GLY A O 1
ATOM 607 N N . LEU A 1 80 ? -16.228 -4.410 8.932 1.00 90.50 80 LEU A N 1
ATOM 608 C CA . LEU A 1 80 ? -15.746 -4.762 10.268 1.00 90.50 80 LEU A CA 1
ATOM 609 C C . LEU A 1 80 ? -15.933 -3.600 11.245 1.00 90.50 80 LEU A C 1
ATOM 611 O O . LEU A 1 80 ? -16.625 -3.754 12.247 1.00 90.50 80 LEU A O 1
ATOM 615 N N . LEU A 1 81 ? -15.359 -2.429 10.949 1.00 89.12 81 LEU A N 1
ATOM 616 C CA . LEU A 1 81 ? -15.385 -1.287 11.872 1.00 89.12 81 LEU A CA 1
ATOM 617 C C . LEU A 1 81 ? -16.799 -0.734 12.075 1.00 89.12 81 LEU A C 1
ATOM 619 O O . LEU A 1 81 ? -17.129 -0.290 13.174 1.00 89.12 81 LEU A O 1
ATOM 623 N N . ALA A 1 82 ? -17.658 -0.820 11.057 1.00 89.75 82 ALA A N 1
ATOM 624 C CA . ALA A 1 82 ? -19.054 -0.405 11.155 1.00 89.75 82 ALA A CA 1
ATOM 625 C C . ALA A 1 82 ? -19.840 -1.147 12.254 1.00 89.75 82 ALA A C 1
ATOM 627 O O . ALA A 1 82 ? -20.768 -0.569 12.817 1.00 89.75 82 ALA A O 1
ATOM 628 N N . ARG A 1 83 ? -19.445 -2.381 12.606 1.00 92.12 83 ARG A N 1
ATOM 629 C CA . ARG A 1 83 ? -20.088 -3.194 13.659 1.00 92.12 83 ARG A CA 1
ATOM 630 C C . ARG A 1 83 ? -19.788 -2.710 15.078 1.00 92.12 83 ARG A C 1
ATOM 632 O O . ARG A 1 83 ? -20.445 -3.149 16.016 1.00 92.12 83 ARG A O 1
ATOM 639 N N . PHE A 1 84 ? -18.808 -1.823 15.246 1.00 91.06 84 PHE A N 1
ATOM 640 C CA . PHE A 1 84 ? -18.398 -1.301 16.546 1.00 91.06 84 PHE A CA 1
ATOM 641 C C . PHE A 1 84 ? -18.903 0.124 16.767 1.00 91.06 84 PHE A C 1
ATOM 643 O O . PHE A 1 84 ? -19.143 0.873 15.815 1.00 91.06 84 PHE A O 1
ATOM 650 N N . SER A 1 85 ? -19.029 0.509 18.039 1.00 90.38 85 SER A N 1
ATOM 651 C CA . SER A 1 85 ? -19.412 1.865 18.435 1.00 90.38 85 SER A CA 1
ATOM 652 C C . SER A 1 85 ? -18.363 2.895 18.006 1.00 90.38 85 SER A C 1
ATOM 654 O O . SER A 1 85 ? -17.162 2.611 18.004 1.00 90.38 85 SER A O 1
ATOM 656 N N . ASP A 1 86 ? -18.797 4.119 17.693 1.00 89.44 86 ASP A N 1
ATOM 657 C CA . ASP A 1 86 ? -17.913 5.183 17.185 1.00 89.44 86 ASP A CA 1
ATOM 658 C C . ASP A 1 86 ? -16.743 5.515 18.117 1.00 89.44 86 ASP A C 1
ATOM 660 O O . ASP A 1 86 ? -15.668 5.895 17.658 1.00 89.44 86 ASP A O 1
ATOM 664 N N . ARG A 1 87 ? -16.919 5.303 19.427 1.00 90.31 87 ARG A N 1
ATOM 665 C CA . ARG A 1 87 ? -15.863 5.493 20.429 1.00 90.31 87 ARG A CA 1
ATOM 666 C C . ARG A 1 87 ? -14.762 4.430 20.350 1.00 90.31 87 ARG A C 1
ATOM 668 O O . ARG A 1 87 ? -13.618 4.734 20.671 1.00 90.31 87 ARG A O 1
ATOM 675 N N . LEU A 1 88 ? -15.088 3.201 19.939 1.00 91.06 88 LEU A N 1
ATOM 676 C CA . LEU A 1 88 ? -14.149 2.070 19.895 1.00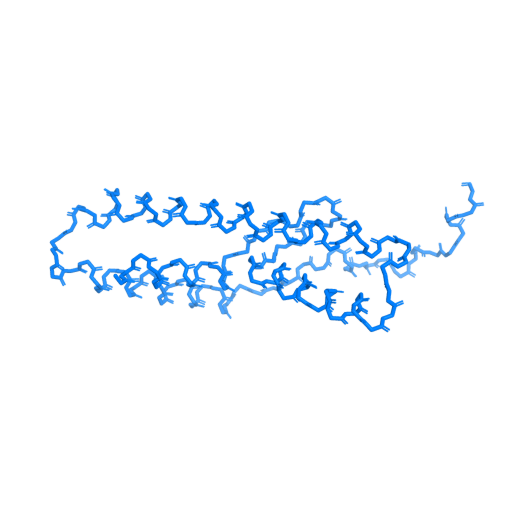 91.06 88 LEU A CA 1
ATOM 677 C C . LEU A 1 88 ? -13.451 1.915 18.540 1.00 91.06 88 LEU A C 1
ATOM 679 O O . LEU A 1 88 ? -12.325 1.428 18.488 1.00 91.06 88 LEU A O 1
ATOM 683 N N . ARG A 1 89 ? -14.076 2.371 17.449 1.00 91.06 89 ARG A N 1
ATOM 684 C CA . ARG A 1 89 ? -13.509 2.333 16.088 1.00 91.06 89 ARG A CA 1
ATOM 685 C C . ARG A 1 89 ? -12.052 2.814 15.976 1.00 91.06 89 ARG A C 1
ATOM 687 O O . ARG A 1 89 ? -11.271 2.091 15.356 1.00 91.06 89 ARG A O 1
ATOM 694 N N . PRO A 1 90 ? -11.641 3.972 16.540 1.00 88.50 90 PRO A N 1
ATOM 695 C CA . PRO A 1 90 ? -10.253 4.425 16.423 1.00 88.50 90 PRO A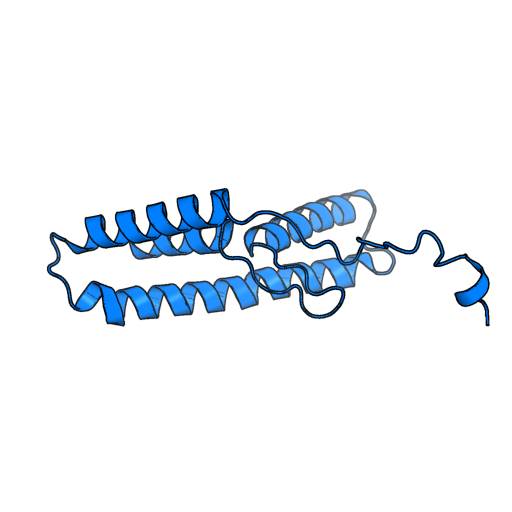 CA 1
ATOM 696 C C . PRO A 1 90 ? -9.269 3.507 17.155 1.00 88.50 90 PRO A C 1
ATOM 698 O O . PRO A 1 90 ? -8.183 3.263 16.640 1.00 88.50 90 PRO A O 1
ATOM 701 N N . TRP A 1 91 ? -9.656 2.952 18.307 1.00 92.44 91 TRP A N 1
ATOM 702 C CA . TRP A 1 91 ? -8.818 2.031 19.078 1.00 92.44 91 TRP A CA 1
ATOM 703 C C . TRP A 1 91 ? -8.648 0.686 18.382 1.00 92.44 91 TRP A C 1
ATOM 705 O O . TRP A 1 91 ? -7.543 0.156 18.330 1.00 92.44 91 TRP A O 1
ATOM 715 N N . ILE A 1 92 ? -9.721 0.166 17.785 1.00 92.12 92 ILE A N 1
ATOM 716 C CA . ILE A 1 92 ? -9.668 -1.068 16.994 1.00 92.12 92 ILE A CA 1
ATOM 717 C C . ILE A 1 92 ? -8.784 -0.863 15.764 1.00 92.12 92 ILE A C 1
ATOM 719 O O . ILE A 1 92 ? -7.919 -1.687 15.489 1.00 92.12 92 ILE A O 1
ATOM 723 N N . ALA A 1 93 ? -8.951 0.251 15.048 1.00 89.88 93 ALA A N 1
ATOM 724 C CA . ALA A 1 93 ? -8.107 0.565 13.902 1.00 89.88 93 ALA A CA 1
ATOM 725 C C . ALA A 1 93 ? -6.632 0.725 14.292 1.00 89.88 93 ALA A C 1
ATOM 727 O O . ALA A 1 93 ? -5.765 0.210 13.593 1.00 89.88 93 ALA A O 1
ATOM 728 N N . LEU A 1 94 ? -6.346 1.383 15.420 1.00 91.50 94 LEU A N 1
ATOM 729 C CA . LEU A 1 94 ? -4.992 1.487 15.957 1.00 91.50 94 LEU A CA 1
ATOM 730 C C . LEU A 1 94 ? -4.417 0.104 16.287 1.00 91.50 94 LEU A C 1
ATOM 732 O O . LEU A 1 94 ? -3.274 -0.166 15.937 1.00 91.50 94 LEU A O 1
ATOM 736 N N . GLY A 1 95 ? -5.215 -0.775 16.899 1.00 91.19 95 GLY A N 1
ATOM 737 C CA . GLY A 1 95 ? -4.835 -2.157 17.185 1.00 91.19 95 GLY A CA 1
ATOM 738 C C . GLY A 1 95 ? -4.526 -2.961 15.920 1.00 91.19 95 GLY A C 1
ATOM 739 O O . GLY A 1 95 ? -3.516 -3.654 15.882 1.00 91.19 95 GLY A O 1
ATOM 740 N N . ILE A 1 96 ? -5.331 -2.813 14.862 1.00 90.00 96 ILE A N 1
ATOM 741 C CA . ILE A 1 96 ? -5.065 -3.427 13.550 1.00 90.00 96 ILE A CA 1
ATOM 742 C C . ILE A 1 96 ? -3.748 -2.898 12.975 1.00 90.00 96 ILE A C 1
ATOM 744 O O . ILE A 1 96 ? -2.898 -3.688 12.579 1.00 90.00 96 ILE A O 1
ATOM 748 N N . CYS A 1 97 ? -3.547 -1.577 12.962 1.00 90.69 97 CYS A N 1
ATOM 749 C CA . CYS A 1 97 ? -2.308 -0.973 12.475 1.00 90.69 97 CYS A CA 1
ATOM 750 C C . CYS A 1 97 ? -1.084 -1.476 13.250 1.00 90.69 97 CYS A C 1
ATOM 752 O O . CYS A 1 97 ? -0.103 -1.887 12.640 1.00 90.69 97 CYS A O 1
ATOM 754 N N . ALA A 1 98 ? -1.147 -1.461 14.583 1.00 89.38 98 ALA A N 1
ATOM 755 C CA . ALA A 1 98 ? -0.064 -1.922 15.442 1.00 89.38 98 ALA A CA 1
ATOM 756 C C . ALA A 1 98 ? 0.214 -3.415 15.234 1.00 89.38 98 ALA A C 1
ATOM 758 O O . ALA A 1 98 ? 1.368 -3.798 15.086 1.00 89.38 98 ALA A O 1
ATOM 759 N N . GLY A 1 99 ? -0.834 -4.240 15.152 1.00 87.62 99 GLY A N 1
ATOM 760 C CA . GLY A 1 99 ? -0.719 -5.670 14.881 1.00 87.62 99 GLY A CA 1
ATOM 761 C C . GLY A 1 99 ? -0.063 -5.961 13.535 1.00 87.62 99 GLY A C 1
ATOM 762 O O . GLY A 1 99 ? 0.823 -6.802 13.477 1.00 87.62 99 GLY A O 1
ATOM 763 N N . LEU A 1 100 ? -0.429 -5.228 12.477 1.00 86.00 100 LEU A N 1
ATOM 764 C CA . LEU A 1 100 ? 0.203 -5.357 11.160 1.00 86.00 100 LEU A CA 1
ATOM 765 C C . LEU A 1 100 ? 1.676 -4.949 11.198 1.00 86.00 100 LEU A C 1
ATOM 767 O O . LEU A 1 100 ? 2.517 -5.675 10.686 1.00 86.00 100 LEU A O 1
ATOM 771 N N . VAL A 1 101 ? 2.004 -3.811 11.817 1.00 84.81 101 VAL A N 1
ATOM 772 C CA . VAL A 1 101 ? 3.400 -3.362 11.945 1.00 84.81 101 VAL A CA 1
ATOM 773 C C . VAL A 1 101 ? 4.228 -4.388 12.713 1.00 84.81 101 VAL A C 1
ATOM 775 O O . VAL A 1 101 ? 5.313 -4.741 12.264 1.00 84.81 101 VAL A O 1
ATOM 778 N N . VAL A 1 102 ? 3.711 -4.891 13.837 1.00 85.94 102 VAL A N 1
ATOM 779 C CA . VAL A 1 102 ? 4.376 -5.923 14.641 1.00 85.94 102 VAL A CA 1
ATOM 780 C C . VAL A 1 102 ? 4.548 -7.199 13.826 1.00 85.94 102 VAL A C 1
ATOM 782 O O . VAL A 1 102 ? 5.674 -7.651 13.686 1.00 85.94 102 VAL A O 1
ATOM 785 N N . TRP A 1 103 ? 3.475 -7.732 13.234 1.00 81.88 103 TRP A N 1
ATOM 786 C CA . TRP A 1 103 ? 3.514 -8.940 12.407 1.00 81.88 103 TRP A CA 1
ATOM 787 C C . TRP A 1 103 ? 4.607 -8.857 11.338 1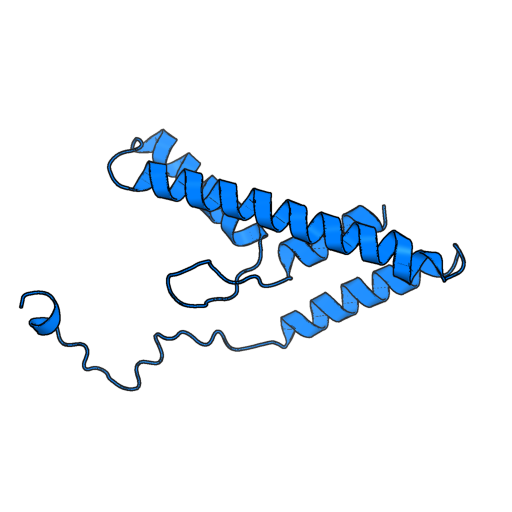.00 81.88 103 TRP A C 1
ATOM 789 O O . TRP A 1 103 ? 5.494 -9.700 11.310 1.00 81.88 103 TRP A O 1
ATOM 799 N N . PHE A 1 104 ? 4.620 -7.784 10.542 1.00 74.44 104 PHE A N 1
ATOM 800 C CA . PHE A 1 104 ? 5.622 -7.595 9.488 1.00 74.44 104 PHE A CA 1
ATOM 801 C C . PHE A 1 104 ? 7.023 -7.235 9.995 1.00 74.44 104 PHE A C 1
ATOM 803 O O . PHE A 1 104 ? 7.972 -7.323 9.229 1.00 74.44 104 PHE A O 1
ATOM 810 N N . SER A 1 105 ? 7.187 -6.834 11.258 1.00 76.06 105 SER A N 1
ATOM 811 C CA . SER A 1 105 ? 8.526 -6.649 11.844 1.00 76.06 105 SER A CA 1
ATOM 812 C C . SER A 1 105 ? 9.176 -7.974 12.247 1.00 76.06 105 SER A C 1
ATOM 814 O O . SER A 1 105 ? 10.378 -8.002 12.493 1.00 76.06 105 SER A O 1
ATOM 816 N N . PHE A 1 106 ? 8.385 -9.045 12.359 1.00 73.00 106 PHE A N 1
ATOM 817 C CA . PHE A 1 106 ? 8.834 -10.382 12.759 1.00 73.00 106 PHE A CA 1
ATOM 818 C C . PHE A 1 106 ? 8.704 -11.423 11.639 1.00 73.00 106 PHE A C 1
ATOM 820 O O . PHE A 1 106 ? 9.087 -12.573 11.836 1.00 73.00 106 PHE A O 1
ATOM 827 N N . ASP A 1 107 ? 8.174 -11.024 10.485 1.00 65.81 107 ASP A N 1
ATOM 828 C CA . ASP A 1 107 ? 8.116 -11.839 9.276 1.00 65.81 107 ASP A CA 1
ATOM 829 C C . ASP A 1 107 ? 9.485 -11.726 8.572 1.00 65.81 107 ASP A C 1
ATOM 831 O O . ASP A 1 107 ? 9.733 -10.771 7.841 1.00 65.81 107 ASP A O 1
ATOM 835 N N . ASP A 1 108 ? 10.420 -12.638 8.869 1.00 53.28 108 ASP A N 1
ATOM 836 C CA . ASP A 1 108 ? 11.728 -12.754 8.193 1.00 53.28 108 ASP A CA 1
ATOM 837 C C . ASP A 1 108 ? 12.095 -14.257 8.061 1.00 53.28 108 ASP A C 1
ATOM 839 O O . ASP A 1 108 ? 11.836 -15.012 9.007 1.00 53.28 108 ASP A O 1
ATOM 843 N N . PRO A 1 109 ? 12.694 -14.733 6.943 1.00 52.75 109 PRO A N 1
ATOM 844 C CA . PRO A 1 109 ? 13.359 -13.961 5.908 1.00 52.75 109 PRO A CA 1
ATOM 845 C C . PRO A 1 109 ? 12.693 -13.999 4.534 1.00 52.75 109 PRO A C 1
ATOM 847 O O . PRO A 1 109 ? 12.064 -14.970 4.122 1.00 52.75 109 PRO A O 1
ATOM 850 N N . TYR A 1 110 ? 12.954 -12.923 3.799 1.00 49.81 110 TYR A N 1
ATOM 851 C CA . TYR A 1 110 ? 13.210 -12.923 2.363 1.00 49.81 110 TYR A CA 1
ATOM 852 C C . TYR A 1 110 ? 13.725 -14.290 1.871 1.00 49.81 110 TYR A C 1
ATOM 854 O O . TYR A 1 110 ? 14.925 -14.568 1.909 1.00 49.81 110 TYR A O 1
ATOM 862 N N . ASP A 1 111 ? 12.809 -15.134 1.396 1.00 46.56 111 ASP A N 1
ATOM 863 C CA . ASP A 1 111 ? 13.144 -16.331 0.637 1.00 46.56 111 ASP A CA 1
ATOM 864 C C . ASP A 1 111 ? 13.547 -15.847 -0.754 1.00 46.56 111 ASP A C 1
ATOM 866 O O . ASP A 1 111 ? 12.768 -15.786 -1.712 1.00 46.56 111 ASP 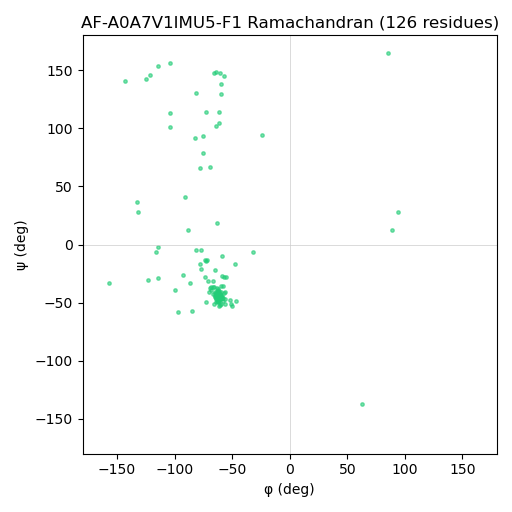A O 1
ATOM 870 N N . SER A 1 112 ? 14.783 -15.357 -0.852 1.00 43.22 112 SER A N 1
ATOM 871 C CA . SER A 1 112 ? 15.405 -15.275 -2.150 1.00 43.22 112 SER A CA 1
ATOM 872 C C . SER A 1 112 ? 15.479 -16.715 -2.629 1.00 43.22 112 SER A C 1
ATOM 874 O O . SER A 1 112 ? 16.351 -17.445 -2.221 1.00 43.22 112 SER A O 1
ATOM 876 N N . GLN A 1 113 ? 14.632 -17.113 -3.543 1.00 46.19 113 GLN A N 1
ATOM 877 C CA . GLN A 1 113 ? 14.878 -17.985 -4.709 1.00 46.19 113 GLN A CA 1
ATOM 878 C C . GLN A 1 113 ? 16.294 -17.894 -5.340 1.00 46.19 113 GLN A C 1
ATOM 880 O O . GLN A 1 113 ? 16.623 -18.689 -6.213 1.00 46.19 113 GLN A O 1
ATOM 885 N N . PHE A 1 114 ? 17.152 -16.967 -4.892 1.00 43.94 114 PHE A N 1
ATOM 886 C CA . PHE A 1 114 ? 18.611 -17.021 -5.028 1.00 43.94 114 PHE A CA 1
ATOM 887 C C . PHE A 1 114 ? 19.323 -17.769 -3.874 1.00 43.94 114 PHE A C 1
ATOM 889 O O . PHE A 1 114 ? 20.548 -17.712 -3.785 1.00 43.94 114 PHE A O 1
ATOM 896 N N . HIS A 1 115 ? 18.600 -18.503 -3.016 1.00 42.25 115 HIS A N 1
ATOM 897 C CA . HIS A 1 115 ? 19.084 -19.645 -2.233 1.00 42.25 115 HIS A CA 1
ATOM 898 C C . HIS A 1 115 ? 19.349 -20.756 -3.243 1.00 42.25 115 HIS A C 1
ATOM 900 O O . HIS A 1 115 ? 18.654 -21.759 -3.371 1.00 42.25 115 HIS A O 1
ATOM 906 N N . HIS A 1 116 ? 20.351 -20.496 -4.067 1.00 43.56 116 HIS A N 1
ATOM 907 C CA . HIS A 1 116 ? 21.008 -21.519 -4.817 1.00 43.56 116 HIS A CA 1
ATOM 908 C C . HIS A 1 116 ? 21.887 -22.252 -3.808 1.00 43.56 116 HIS A C 1
ATOM 910 O O . HIS A 1 116 ? 23.034 -21.873 -3.584 1.00 43.56 116 HIS A O 1
ATOM 916 N N . ASP A 1 117 ? 21.356 -23.329 -3.234 1.00 45.84 117 ASP A N 1
ATOM 917 C CA . ASP A 1 117 ? 22.203 -24.403 -2.703 1.00 45.84 117 ASP A CA 1
ATOM 918 C C . ASP A 1 117 ? 23.097 -24.999 -3.817 1.00 45.84 117 ASP A C 1
ATOM 920 O O . ASP A 1 117 ? 24.061 -25.709 -3.543 1.00 45.84 117 ASP A O 1
ATOM 924 N N . ASP A 1 118 ? 22.850 -24.626 -5.080 1.00 45.34 118 ASP A N 1
ATOM 925 C CA . ASP A 1 118 ? 23.706 -24.894 -6.227 1.00 45.34 118 ASP A CA 1
ATOM 926 C C . ASP A 1 118 ? 24.494 -23.655 -6.680 1.00 45.34 118 ASP A C 1
ATOM 928 O O . ASP A 1 118 ? 24.039 -22.847 -7.491 1.00 45.34 118 ASP A O 1
ATOM 932 N N . ALA A 1 119 ? 25.770 -23.580 -6.307 1.00 44.84 119 ALA A N 1
ATOM 933 C CA . ALA A 1 119 ? 26.762 -22.666 -6.894 1.00 44.84 119 ALA A CA 1
ATOM 934 C C . ALA A 1 119 ? 27.044 -22.916 -8.406 1.00 44.84 119 ALA A C 1
ATOM 936 O O . ALA A 1 119 ? 28.078 -22.505 -8.938 1.00 44.84 119 ALA A O 1
ATOM 937 N N . HIS A 1 120 ? 26.150 -23.613 -9.118 1.00 44.75 120 HIS A N 1
ATOM 938 C CA . HIS A 1 120 ? 26.383 -24.227 -10.422 1.00 44.75 120 HIS A CA 1
ATOM 939 C C . HIS A 1 120 ? 25.288 -23.960 -11.466 1.00 44.75 120 HIS A C 1
ATOM 941 O O . HIS A 1 120 ? 25.091 -24.778 -12.359 1.00 44.75 120 HIS A O 1
ATOM 947 N N . ALA A 1 121 ? 24.674 -22.778 -11.507 1.00 42.84 121 ALA A N 1
ATOM 948 C CA . ALA A 1 121 ? 24.212 -22.267 -12.803 1.00 42.84 121 ALA A CA 1
ATOM 949 C C . ALA A 1 121 ? 25.426 -21.703 -13.564 1.00 42.84 121 ALA A C 1
ATOM 951 O O . ALA A 1 121 ? 25.591 -20.500 -13.753 1.00 42.84 121 ALA A O 1
ATOM 952 N N . SER A 1 122 ? 26.351 -22.598 -13.918 1.00 45.88 122 SER A N 1
ATOM 953 C CA . SER A 1 122 ? 27.507 -22.251 -14.734 1.00 45.88 122 SER A CA 1
ATOM 954 C C . SER A 1 122 ? 27.035 -21.648 -16.067 1.00 45.88 122 SER A C 1
ATOM 956 O O . SER A 1 122 ? 26.024 -22.052 -16.644 1.00 45.88 122 SER A O 1
ATOM 958 N N . LEU A 1 123 ? 27.804 -20.680 -16.564 1.00 46.94 123 LEU A N 1
ATOM 959 C CA . LEU A 1 123 ? 27.617 -19.947 -17.822 1.00 46.94 123 LEU A CA 1
ATOM 960 C C . LEU A 1 123 ? 27.306 -20.757 -19.116 1.00 46.94 123 LEU A C 1
ATOM 962 O O . LEU A 1 123 ? 26.833 -20.117 -20.057 1.00 46.94 123 LEU A O 1
ATOM 966 N N . PRO A 1 124 ? 27.500 -22.093 -19.257 1.00 48.84 124 PRO A N 1
ATOM 967 C CA . PRO A 1 124 ? 27.241 -22.776 -20.530 1.00 48.84 124 PRO A CA 1
ATOM 968 C C . PRO A 1 124 ? 25.766 -22.948 -20.924 1.00 48.84 124 PRO A C 1
ATOM 970 O O . PRO A 1 124 ? 25.507 -23.309 -22.069 1.00 48.84 124 PRO A O 1
ATOM 973 N N . VAL A 1 125 ? 24.795 -22.732 -20.028 1.00 50.47 125 VAL A N 1
ATOM 974 C CA . VAL A 1 125 ? 23.365 -22.955 -20.351 1.00 50.47 125 VAL A CA 1
ATOM 975 C C . VAL A 1 125 ? 22.772 -21.817 -21.196 1.00 50.47 125 VAL A C 1
ATOM 977 O O . VAL A 1 125 ? 21.804 -22.023 -21.916 1.00 50.47 125 VAL A O 1
ATOM 980 N N . LEU A 1 126 ? 23.383 -20.629 -21.176 1.00 44.59 126 LEU A N 1
ATOM 981 C CA . LEU A 1 126 ? 22.867 -19.437 -21.863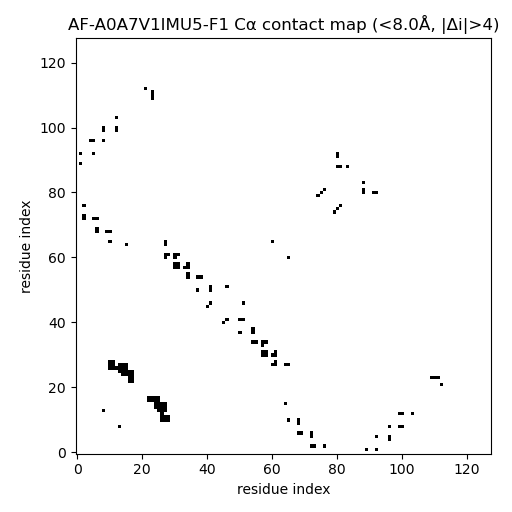 1.00 44.59 126 LEU A CA 1
ATOM 982 C C . LEU A 1 126 ? 23.191 -19.364 -23.369 1.00 44.59 126 LEU A C 1
ATOM 984 O O . LEU A 1 126 ? 22.718 -18.446 -24.031 1.00 44.59 126 LEU A O 1
ATOM 988 N N . TYR A 1 127 ? 23.976 -20.300 -23.919 1.00 44.75 127 TYR A N 1
ATOM 989 C CA . TYR A 1 127 ? 24.418 -20.271 -25.325 1.00 44.75 127 TYR A CA 1
ATOM 990 C C . TYR A 1 127 ? 24.234 -21.604 -26.074 1.00 44.75 127 TYR A C 1
ATOM 992 O O . TYR A 1 127 ? 24.986 -21.893 -27.008 1.00 44.75 127 TYR A O 1
ATOM 1000 N N . ARG A 1 128 ? 23.251 -22.421 -25.683 1.00 43.53 128 ARG A N 1
ATOM 1001 C CA . ARG A 1 128 ? 22.801 -23.570 -26.484 1.00 43.53 128 ARG A CA 1
ATOM 1002 C C . ARG A 1 128 ? 21.445 -23.321 -27.117 1.00 43.53 128 ARG A C 1
ATOM 1004 O O . ARG A 1 128 ? 20.583 -22.742 -26.426 1.00 43.53 128 ARG A O 1
#

Sequence (128 aa):
MIRWALFLVLLLTWPLPLLGLDGSLVPVARYAQLAVSLTRLILREGAGGMVGTLLVLFWVHALVYGALLFGVVVLVEKGLLARFSDRLRPWIALGICAGLVVWFSFDDPYDSQFHHDDAHASLPVLYR